Protein AF-A0A2N3FDL1-F1 (afdb_monomer_lite)

pLDDT: mean 94.24, std 5.25, range [59.69, 97.94]

Structure (mmCIF, N/CA/C/O backbone):
data_AF-A0A2N3FDL1-F1
#
_entry.id   AF-A0A2N3FDL1-F1
#
loop_
_atom_site.group_PDB
_atom_site.id
_atom_site.type_symbol
_atom_site.label_atom_id
_atom_site.label_alt_id
_atom_site.label_comp_id
_atom_site.label_asym_id
_atom_site.label_entity_id
_atom_site.label_seq_id
_atom_site.pdbx_PDB_ins_code
_atom_site.Cartn_x
_atom_site.Cartn_y
_atom_site.Cartn_z
_atom_site.occupancy
_atom_site.B_iso_or_equiv
_atom_site.auth_seq_id
_atom_site.auth_comp_id
_atom_site.auth_asym_id
_atom_site.auth_atom_id
_atom_site.pdbx_PDB_model_num
ATOM 1 N N . MET A 1 1 ? 23.597 -13.413 -11.691 1.00 59.69 1 MET A N 1
ATOM 2 C CA . MET A 1 1 ? 22.851 -12.930 -12.874 1.00 59.69 1 MET A CA 1
ATOM 3 C C . MET A 1 1 ? 22.727 -11.421 -12.762 1.00 59.69 1 MET A C 1
ATOM 5 O O . MET A 1 1 ? 22.374 -10.950 -11.689 1.00 59.69 1 MET A O 1
ATOM 9 N N . SER A 1 2 ? 23.093 -10.667 -13.799 1.00 76.81 2 SER A N 1
ATOM 10 C CA . SER A 1 2 ? 22.902 -9.210 -13.810 1.00 76.81 2 SER A CA 1
ATOM 11 C C . SER A 1 2 ? 21.426 -8.902 -14.086 1.00 76.81 2 SER A C 1
ATOM 13 O O . SER A 1 2 ? 20.849 -9.494 -14.992 1.00 76.81 2 SER A O 1
ATOM 15 N N . ASN A 1 3 ? 20.816 -7.995 -13.316 1.00 88.94 3 ASN A N 1
ATOM 16 C CA . ASN A 1 3 ? 19.434 -7.531 -13.527 1.00 88.94 3 ASN A CA 1
ATOM 17 C C . ASN A 1 3 ? 19.330 -6.450 -14.620 1.00 88.94 3 ASN A C 1
ATOM 19 O O . ASN A 1 3 ? 18.302 -5.782 -14.734 1.00 88.94 3 ASN A O 1
ATOM 23 N N . GLU A 1 4 ? 20.394 -6.244 -15.395 1.00 92.38 4 GLU A N 1
ATOM 24 C CA . GLU A 1 4 ? 20.478 -5.231 -16.440 1.00 92.38 4 GLU A CA 1
ATOM 25 C C . GLU A 1 4 ? 20.496 -5.877 -17.823 1.00 92.38 4 GLU A C 1
ATOM 27 O O . GLU A 1 4 ? 21.327 -6.739 -18.113 1.00 92.38 4 GLU A O 1
ATOM 32 N N . ILE A 1 5 ? 19.605 -5.406 -18.689 1.00 93.38 5 ILE A N 1
ATOM 33 C CA . ILE A 1 5 ? 19.421 -5.880 -20.059 1.00 93.38 5 ILE A CA 1
ATOM 34 C C . ILE A 1 5 ? 19.974 -4.810 -21.000 1.00 93.38 5 ILE A C 1
ATOM 36 O O . ILE A 1 5 ? 19.657 -3.626 -20.853 1.00 93.38 5 ILE A O 1
ATOM 40 N N . GLU A 1 6 ? 20.819 -5.203 -21.952 1.00 94.25 6 GLU A N 1
ATOM 41 C CA . GLU A 1 6 ? 21.245 -4.304 -23.025 1.00 94.25 6 GLU A CA 1
ATOM 42 C C . GLU A 1 6 ? 20.069 -4.058 -23.976 1.00 94.25 6 GLU A C 1
ATOM 44 O O . GLU A 1 6 ? 19.493 -4.991 -24.526 1.00 94.25 6 GLU A O 1
ATOM 49 N N . ILE A 1 7 ? 19.699 -2.790 -24.138 1.00 94.50 7 ILE A N 1
ATOM 50 C CA . ILE A 1 7 ? 18.657 -2.349 -25.076 1.00 94.50 7 ILE A CA 1
ATOM 51 C C . ILE A 1 7 ? 19.313 -1.929 -26.400 1.00 94.50 7 ILE A C 1
ATOM 53 O O . ILE A 1 7 ? 18.725 -2.054 -27.469 1.00 94.50 7 ILE A O 1
ATOM 57 N N . GLY A 1 8 ? 20.546 -1.427 -26.322 1.00 94.75 8 GLY A N 1
ATOM 58 C CA . GLY A 1 8 ? 21.393 -1.068 -27.449 1.00 94.75 8 GLY A CA 1
ATOM 59 C C . GLY A 1 8 ? 22.739 -0.545 -26.954 1.00 94.75 8 GLY A 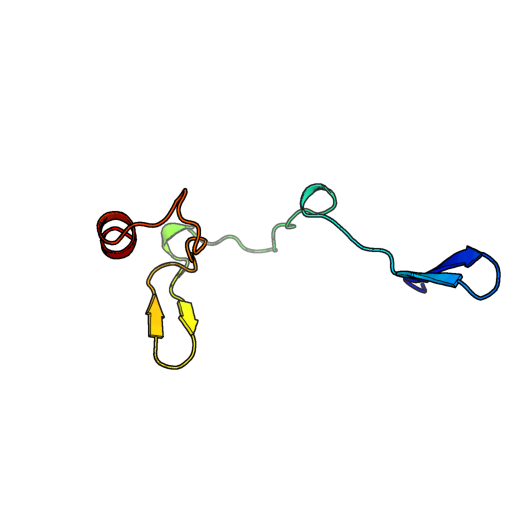C 1
ATOM 60 O O . GLY A 1 8 ? 22.967 -0.434 -25.748 1.00 94.75 8 GLY A O 1
ATOM 61 N N . ARG A 1 9 ? 23.625 -0.167 -27.879 1.00 93.69 9 ARG A N 1
ATOM 62 C CA . ARG A 1 9 ? 24.982 0.285 -27.546 1.00 93.69 9 ARG A CA 1
ATOM 63 C C . ARG A 1 9 ? 24.955 1.441 -26.541 1.00 93.69 9 ARG A C 1
ATOM 65 O O . ARG A 1 9 ? 24.439 2.517 -26.828 1.00 93.69 9 ARG A O 1
ATOM 72 N N . GLY A 1 10 ? 25.535 1.213 -25.365 1.00 94.12 10 GLY A N 1
ATOM 73 C CA . GLY A 1 10 ? 25.584 2.202 -24.283 1.00 94.12 10 GLY A CA 1
ATOM 74 C C . GLY A 1 10 ? 24.244 2.459 -23.581 1.00 94.12 10 GLY A C 1
ATOM 75 O O . GLY A 1 10 ? 24.177 3.343 -22.733 1.00 94.12 10 GLY A O 1
ATOM 76 N N . LYS A 1 11 ? 23.183 1.698 -23.891 1.00 96.12 11 LYS A N 1
ATOM 77 C CA . LYS A 1 11 ? 21.864 1.808 -23.259 1.00 96.12 11 LYS A CA 1
ATOM 78 C C . LYS A 1 11 ? 21.474 0.491 -22.599 1.00 96.12 11 LYS A C 1
ATOM 80 O O . LYS A 1 11 ? 21.248 -0.519 -23.265 1.00 96.12 11 LYS A O 1
ATOM 85 N N . ARG A 1 12 ? 21.338 0.524 -21.276 1.00 95.44 12 ARG A N 1
ATOM 86 C CA . ARG A 1 12 ? 20.922 -0.623 -2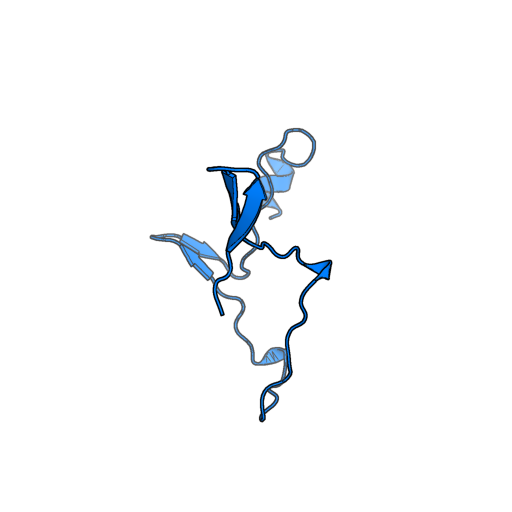0.462 1.00 95.44 12 ARG A CA 1
ATOM 87 C C . ARG A 1 12 ? 19.675 -0.264 -19.665 1.00 95.44 12 ARG A C 1
ATOM 89 O O . ARG A 1 12 ? 19.513 0.882 -19.253 1.00 95.44 12 ARG A O 1
ATOM 96 N N . GLY A 1 13 ? 18.791 -1.234 -19.480 1.00 94.75 13 GLY A N 1
ATOM 97 C CA . GLY A 1 13 ? 17.603 -1.112 -18.641 1.00 94.75 13 GLY A CA 1
ATOM 98 C C . GLY A 1 13 ? 17.662 -2.097 -17.484 1.00 94.75 13 GLY A C 1
ATOM 99 O O . GLY A 1 13 ? 18.098 -3.233 -17.662 1.00 94.75 13 GLY A O 1
ATOM 100 N N . ARG A 1 14 ? 17.206 -1.678 -16.302 1.00 94.56 14 ARG A N 1
ATOM 101 C CA . ARG A 1 14 ? 17.027 -2.582 -15.163 1.00 94.56 14 ARG A CA 1
ATOM 102 C C . ARG A 1 14 ? 15.704 -3.325 -15.313 1.00 94.56 14 ARG A C 1
ATOM 104 O O . ARG A 1 14 ? 14.676 -2.693 -15.545 1.00 94.56 14 ARG A O 1
ATOM 111 N N . ARG A 1 15 ? 15.713 -4.643 -15.118 1.00 93.62 15 ARG A N 1
ATOM 112 C CA . ARG A 1 15 ? 14.480 -5.426 -15.006 1.00 93.62 15 ARG A CA 1
ATOM 113 C C . ARG A 1 15 ? 13.675 -4.940 -13.796 1.00 93.62 15 ARG A C 1
ATOM 115 O O . ARG A 1 15 ? 14.212 -4.848 -12.692 1.00 93.62 15 ARG A O 1
ATOM 122 N N . ALA A 1 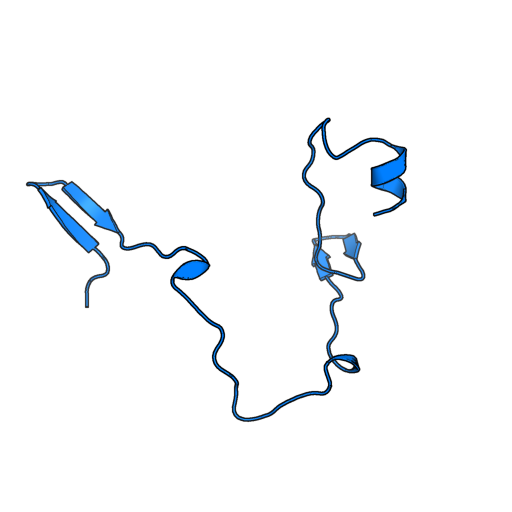16 ? 12.407 -4.625 -14.020 1.00 94.00 16 ALA A N 1
ATOM 123 C CA . ALA A 1 16 ? 11.445 -4.244 -12.995 1.00 94.00 16 ALA A CA 1
ATOM 124 C C . ALA A 1 16 ? 10.279 -5.239 -12.991 1.00 94.00 16 ALA A C 1
ATOM 126 O O . ALA A 1 16 ? 10.138 -6.025 -13.928 1.00 94.00 16 ALA A O 1
ATOM 127 N N . TYR A 1 17 ? 9.485 -5.197 -11.927 1.00 95.44 17 TYR A N 1
ATOM 128 C CA . TYR A 1 17 ? 8.338 -6.071 -11.715 1.00 95.44 17 TYR A CA 1
ATOM 129 C C . TYR A 1 17 ? 7.159 -5.219 -11.247 1.00 95.44 17 TYR A C 1
ATOM 131 O O . TYR A 1 17 ? 7.337 -4.318 -10.423 1.00 95.44 17 TYR A O 1
ATOM 139 N N . SER A 1 18 ? 5.986 -5.493 -11.798 1.00 97.69 18 SER A N 1
ATOM 140 C CA . SER A 1 18 ? 4.696 -5.001 -11.322 1.00 97.69 18 SER A CA 1
ATOM 141 C C . SER A 1 18 ? 4.150 -5.909 -10.213 1.00 97.69 18 SER A C 1
ATOM 143 O O . SER A 1 18 ? 4.732 -6.954 -9.915 1.00 97.69 18 SER A O 1
ATOM 145 N N . PHE A 1 19 ? 3.024 -5.530 -9.601 1.00 96.88 19 PHE A N 1
ATOM 146 C CA . PHE A 1 19 ? 2.337 -6.411 -8.651 1.00 96.88 19 PHE A CA 1
ATOM 147 C C . PHE A 1 19 ? 1.808 -7.692 -9.310 1.00 96.88 19 PHE A C 1
ATOM 149 O O . PHE A 1 19 ? 1.776 -8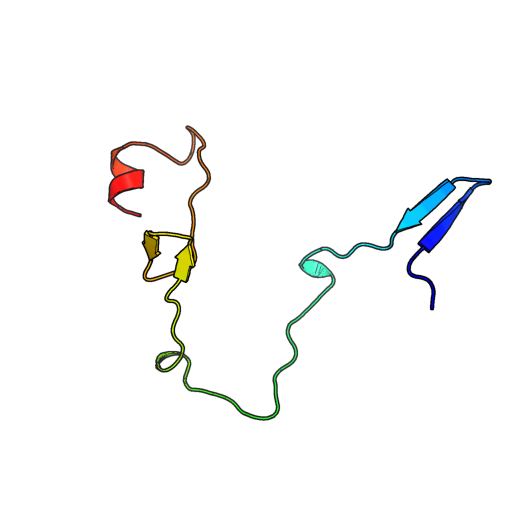.721 -8.647 1.00 96.88 19 PHE A O 1
ATOM 156 N N . ASP A 1 20 ? 1.488 -7.661 -10.607 1.00 97.56 20 ASP A N 1
ATOM 157 C CA . ASP A 1 20 ? 0.992 -8.830 -11.346 1.00 97.56 20 ASP A CA 1
ATOM 158 C C . ASP A 1 20 ? 2.102 -9.846 -11.670 1.00 97.56 20 ASP A C 1
ATOM 160 O O . ASP A 1 20 ? 1.827 -11.004 -11.979 1.00 97.56 20 ASP A O 1
ATOM 164 N N . ASP A 1 21 ? 3.371 -9.434 -11.573 1.00 97.75 21 ASP A N 1
ATOM 165 C CA . ASP A 1 21 ? 4.525 -10.295 -11.849 1.00 97.75 21 ASP A CA 1
ATOM 166 C C . ASP A 1 21 ? 4.969 -11.124 -10.630 1.00 97.75 21 ASP A C 1
ATOM 168 O O . ASP A 1 21 ? 5.866 -11.965 -10.749 1.00 97.75 21 ASP A O 1
ATOM 172 N N . VAL A 1 22 ? 4.409 -10.865 -9.441 1.00 96.50 22 VAL A N 1
ATOM 173 C CA . VAL A 1 22 ? 4.877 -11.449 -8.176 1.00 96.50 22 VAL A CA 1
ATOM 174 C C . VAL A 1 22 ? 3.729 -11.913 -7.283 1.00 96.50 22 VAL A C 1
ATOM 176 O O . VAL A 1 22 ? 2.634 -11.367 -7.294 1.00 96.50 22 VAL A O 1
ATOM 179 N N . ALA A 1 23 ? 4.002 -12.915 -6.448 1.00 97.19 23 ALA A N 1
ATOM 180 C CA . ALA A 1 23 ? 3.069 -13.398 -5.437 1.00 97.19 23 ALA A CA 1
ATOM 181 C C . ALA A 1 23 ? 3.798 -13.678 -4.118 1.00 97.19 23 ALA A C 1
ATOM 183 O O . ALA A 1 23 ? 4.994 -13.981 -4.099 1.00 97.19 23 ALA A O 1
ATOM 184 N N . ILE A 1 24 ? 3.067 -13.595 -3.005 1.00 94.75 24 ILE A N 1
ATOM 185 C CA . ILE A 1 24 ? 3.591 -13.943 -1.682 1.00 94.75 24 ILE A CA 1
ATOM 186 C C . ILE A 1 24 ? 3.567 -15.467 -1.534 1.00 94.75 24 ILE A C 1
ATOM 188 O O . ILE A 1 24 ? 2.531 -16.104 -1.710 1.00 94.75 24 ILE A O 1
ATOM 192 N N . VAL A 1 25 ? 4.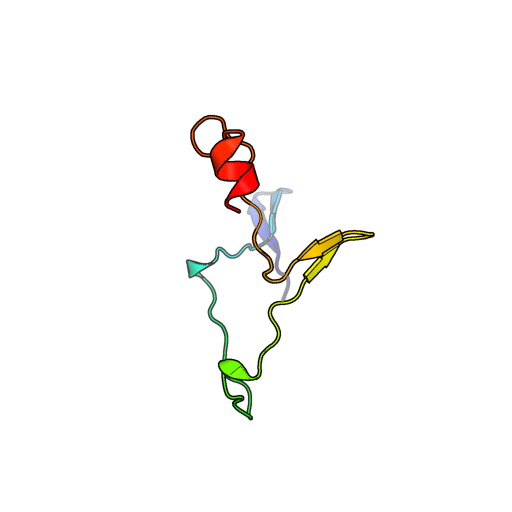710 -16.053 -1.178 1.00 95.75 25 VAL A N 1
ATOM 193 C CA . VAL A 1 25 ? 4.823 -17.492 -0.908 1.00 95.75 25 VAL A CA 1
ATOM 194 C C . VAL A 1 25 ? 4.555 -17.752 0.580 1.00 95.75 25 VAL A C 1
ATOM 196 O O . VAL A 1 25 ? 5.177 -17.096 1.421 1.00 95.75 25 VAL A O 1
ATOM 199 N N . PRO A 1 26 ? 3.676 -18.706 0.941 1.00 93.12 26 PRO A N 1
ATOM 200 C CA . PRO A 1 26 ? 3.455 -19.074 2.334 1.00 93.12 26 PRO A CA 1
ATOM 201 C C . PRO A 1 26 ? 4.744 -19.512 3.036 1.00 93.12 26 PRO A C 1
ATOM 203 O O . PRO A 1 26 ? 5.570 -20.238 2.480 1.00 93.12 26 PRO A O 1
ATOM 206 N N . SER A 1 27 ? 4.902 -19.097 4.293 1.00 91.31 27 SER A N 1
ATOM 207 C CA . SER A 1 27 ? 5.993 -19.572 5.146 1.00 91.31 27 SER A CA 1
ATOM 208 C C . SER A 1 27 ? 5.642 -20.923 5.791 1.00 91.31 27 SER A C 1
ATOM 210 O O . SER A 1 27 ? 4.510 -21.394 5.713 1.00 91.31 27 SER A O 1
ATOM 212 N N . ARG A 1 28 ? 6.600 -21.548 6.491 1.00 89.06 28 ARG A N 1
ATOM 213 C CA . ARG A 1 28 ? 6.389 -22.851 7.154 1.00 89.06 28 ARG A CA 1
ATOM 214 C C . ARG A 1 28 ? 5.325 -22.846 8.258 1.00 89.06 28 ARG A C 1
ATOM 216 O O . ARG A 1 28 ? 4.898 -23.921 8.666 1.00 89.06 28 ARG A O 1
ATOM 223 N N . ARG A 1 29 ? 4.954 -21.684 8.803 1.00 92.81 29 ARG A N 1
ATOM 224 C CA . ARG A 1 29 ? 3.958 -21.564 9.878 1.00 92.81 29 ARG A CA 1
ATOM 225 C C . ARG A 1 29 ? 2.881 -20.569 9.479 1.00 92.81 29 ARG A C 1
ATOM 227 O O . ARG A 1 29 ? 3.185 -19.519 8.915 1.00 92.81 29 ARG A O 1
ATOM 234 N N . THR A 1 30 ? 1.646 -20.895 9.829 1.00 93.31 30 THR A N 1
ATOM 235 C CA . THR A 1 30 ? 0.497 -20.001 9.727 1.00 93.31 30 THR A CA 1
ATOM 236 C C . THR A 1 30 ? 0.217 -19.355 11.081 1.00 93.31 30 THR A C 1
ATOM 238 O O . THR A 1 30 ? 0.596 -19.875 12.136 1.00 93.31 30 THR A O 1
ATOM 241 N N . ARG A 1 31 ? -0.408 -18.182 11.042 1.00 93.00 31 ARG A N 1
ATOM 242 C CA . ARG A 1 31 ? -0.985 -17.499 12.199 1.00 93.00 31 ARG A CA 1
ATOM 243 C C . ARG A 1 31 ? -2.452 -17.254 11.914 1.00 93.00 31 ARG A C 1
ATOM 245 O O . ARG A 1 31 ? -2.828 -17.156 10.746 1.00 93.00 31 ARG A O 1
ATOM 252 N N . ASP A 1 32 ? -3.243 -17.189 12.973 1.00 95.81 32 ASP A N 1
ATOM 253 C CA . ASP A 1 32 ? -4.605 -16.707 12.856 1.00 95.81 32 ASP A CA 1
ATOM 254 C C . ASP A 1 32 ? -4.557 -15.246 12.363 1.00 95.81 32 ASP A C 1
ATOM 256 O O . ASP A 1 32 ? -3.791 -14.454 12.924 1.00 95.81 32 ASP A O 1
ATOM 260 N N . PRO A 1 33 ? -5.291 -14.866 11.302 1.00 94.50 33 PRO A N 1
ATOM 261 C CA . PRO A 1 33 ? -5.333 -13.482 10.842 1.00 94.50 33 PRO A CA 1
ATOM 262 C C . PRO A 1 33 ? -5.774 -12.487 11.925 1.00 94.50 33 PRO A C 1
ATOM 264 O O . PRO A 1 33 ? -5.351 -11.336 11.879 1.00 94.50 33 PRO A O 1
ATOM 267 N N . GLN A 1 34 ? -6.587 -12.914 12.898 1.00 96.19 34 GLN A N 1
ATOM 268 C CA . GLN A 1 34 ? -7.018 -12.079 14.022 1.00 96.19 34 GLN A CA 1
ATOM 269 C C . GLN A 1 34 ? -5.876 -11.766 15.006 1.00 96.19 34 GLN A C 1
ATOM 271 O O . GLN A 1 34 ? -5.947 -10.766 15.717 1.00 96.19 34 GLN A O 1
ATOM 276 N N . ASP A 1 35 ? -4.807 -12.569 15.010 1.00 96.06 35 ASP A N 1
ATOM 277 C CA . ASP A 1 35 ? -3.629 -12.369 15.866 1.00 96.06 35 ASP A CA 1
ATOM 278 C C . ASP A 1 35 ? -2.563 -11.461 15.217 1.00 96.06 35 ASP A C 1
ATOM 280 O O . ASP A 1 35 ? -1.504 -11.212 15.803 1.00 96.06 35 ASP A O 1
ATOM 284 N N . VAL A 1 36 ? -2.787 -10.990 13.984 1.00 95.38 36 VAL A N 1
ATOM 285 C CA . VAL A 1 36 ? -1.832 -10.154 13.243 1.00 95.38 36 VAL A CA 1
ATOM 286 C C . VAL A 1 36 ? -2.120 -8.677 13.499 1.00 95.38 36 VAL A C 1
ATOM 288 O O . VAL A 1 36 ? -3.184 -8.168 13.160 1.00 95.38 36 VAL A O 1
ATOM 291 N N . SER A 1 37 ? -1.140 -7.957 14.049 1.00 96.88 37 SER A N 1
ATOM 292 C CA . SER A 1 37 ? -1.243 -6.504 14.212 1.00 96.88 37 SER A CA 1
ATOM 293 C C . SER A 1 37 ? -1.108 -5.784 12.870 1.00 96.88 37 SER A C 1
ATOM 295 O O . SER A 1 37 ? -0.137 -5.999 12.140 1.00 96.88 37 SER A O 1
ATOM 297 N N . LEU A 1 38 ? -2.055 -4.888 12.589 1.00 97.25 38 LEU A N 1
ATOM 298 C CA . LEU A 1 38 ? -2.006 -3.941 11.471 1.00 97.25 38 LEU A CA 1
ATOM 299 C C . LEU A 1 38 ? -1.493 -2.555 11.897 1.00 97.25 38 LEU A C 1
ATOM 301 O O . LEU A 1 38 ? -1.379 -1.664 11.058 1.00 97.25 38 LEU A O 1
ATOM 305 N N . ALA A 1 39 ? -1.162 -2.372 13.180 1.00 97.75 39 ALA A N 1
ATOM 306 C CA . ALA A 1 39 ? -0.763 -1.076 13.707 1.00 97.75 39 ALA A CA 1
ATOM 307 C C . ALA A 1 39 ? 0.488 -0.546 12.996 1.00 97.75 39 ALA A C 1
ATOM 309 O O . ALA A 1 39 ? 1.483 -1.257 12.816 1.00 97.75 39 ALA A O 1
ATOM 310 N N . TRP A 1 40 ? 0.453 0.732 12.639 1.00 97.94 40 TRP A N 1
ATOM 311 C CA . TRP A 1 40 ? 1.509 1.395 11.896 1.00 97.94 40 TRP A CA 1
ATOM 312 C C . TRP A 1 40 ? 1.934 2.683 12.588 1.00 97.94 40 TRP A C 1
ATOM 314 O O . TRP A 1 40 ? 1.106 3.499 12.987 1.00 97.94 40 TRP A O 1
ATOM 324 N N . GLN A 1 41 ? 3.246 2.866 12.735 1.00 97.81 41 GLN A N 1
ATOM 325 C CA . GLN A 1 41 ? 3.826 4.083 13.284 1.00 97.81 41 GLN A CA 1
ATOM 326 C C . GLN A 1 41 ? 4.671 4.777 12.218 1.00 97.81 41 GLN A C 1
ATOM 328 O O . GLN A 1 41 ? 5.582 4.171 11.649 1.00 97.81 41 GLN A O 1
ATOM 333 N N . ILE A 1 42 ? 4.390 6.060 11.999 1.00 96.88 42 ILE A N 1
ATOM 334 C CA . ILE A 1 42 ? 5.204 6.951 11.174 1.00 96.88 42 ILE A CA 1
ATOM 335 C C . ILE A 1 42 ? 5.590 8.137 12.040 1.00 96.88 42 ILE A C 1
ATOM 337 O O . ILE A 1 42 ? 4.735 8.949 12.390 1.00 96.88 42 ILE A O 1
ATOM 341 N N . ASP A 1 43 ? 6.876 8.243 12.368 1.00 96.69 43 ASP A N 1
ATOM 342 C CA . ASP A 1 43 ? 7.378 9.314 13.229 1.00 96.69 43 ASP A CA 1
ATOM 343 C C . ASP A 1 43 ? 6.568 9.384 14.548 1.00 96.69 43 ASP A C 1
ATOM 345 O O . ASP A 1 43 ? 6.500 8.390 15.287 1.00 96.69 43 ASP A O 1
ATOM 349 N N . ALA A 1 44 ? 5.917 10.518 14.818 1.00 96.69 44 ALA A N 1
ATOM 350 C CA . ALA A 1 44 ? 5.080 10.755 15.988 1.00 96.69 44 ALA A CA 1
ATOM 351 C C . ALA A 1 44 ? 3.633 10.234 15.858 1.00 96.69 44 ALA A C 1
ATOM 353 O O . ALA A 1 44 ? 2.894 10.248 16.843 1.00 96.69 44 ALA A O 1
ATOM 354 N N . PHE A 1 45 ? 3.207 9.781 14.676 1.00 96.19 45 PHE A N 1
ATOM 355 C CA . PHE A 1 45 ? 1.830 9.362 14.412 1.00 96.19 45 PHE A CA 1
ATOM 356 C C . PHE A 1 45 ? 1.660 7.848 14.537 1.00 96.19 45 PHE A C 1
ATOM 358 O O . PHE A 1 45 ? 2.508 7.072 14.089 1.00 96.19 45 PHE A O 1
ATOM 365 N N . ARG A 1 46 ? 0.536 7.431 15.127 1.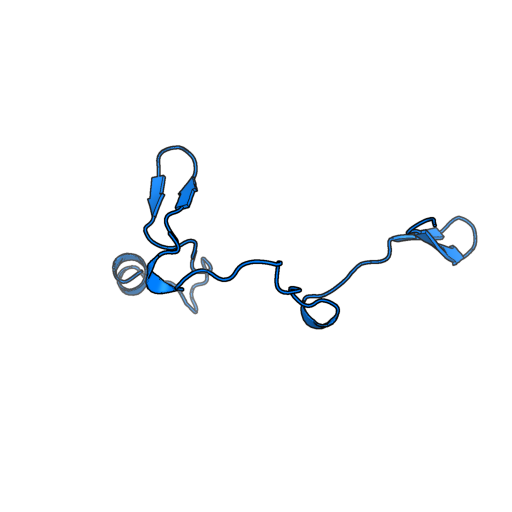00 96.88 46 ARG A N 1
ATOM 366 C CA . ARG A 1 46 ? 0.128 6.027 15.250 1.00 96.88 46 ARG A CA 1
ATOM 367 C C . ARG A 1 46 ? -1.233 5.819 14.603 1.00 96.88 46 ARG A C 1
ATOM 369 O O . ARG A 1 46 ? -2.159 6.573 14.884 1.00 96.88 46 ARG A O 1
ATOM 376 N N . PHE A 1 47 ? -1.317 4.780 13.785 1.00 96.56 47 PHE A N 1
ATOM 377 C CA . PHE A 1 47 ? -2.503 4.376 13.043 1.00 96.56 47 PHE A CA 1
ATOM 378 C C . PHE A 1 47 ? -2.819 2.912 13.338 1.00 96.56 47 PHE A C 1
ATOM 380 O O . PHE A 1 47 ? -1.903 2.099 13.494 1.00 96.56 47 PHE A O 1
ATOM 387 N N . ASP A 1 48 ? -4.102 2.564 13.366 1.00 96.06 48 ASP A N 1
ATOM 388 C CA . ASP A 1 48 ? -4.537 1.183 13.602 1.00 96.06 48 ASP A CA 1
ATOM 389 C C . ASP A 1 48 ? -4.342 0.288 12.369 1.00 96.06 48 ASP A C 1
ATOM 391 O O . ASP A 1 48 ? -4.160 -0.922 12.505 1.00 96.06 48 ASP A O 1
ATOM 395 N N . ILE A 1 49 ? -4.339 0.882 11.168 1.00 96.00 49 ILE A N 1
ATOM 396 C CA . ILE A 1 49 ? -4.120 0.202 9.885 1.00 96.00 49 ILE A CA 1
ATOM 397 C C . ILE A 1 49 ? -3.148 0.999 8.993 1.00 96.00 49 ILE A C 1
ATOM 399 O O . ILE A 1 49 ? -3.118 2.230 9.066 1.00 96.00 49 ILE A O 1
ATOM 403 N N . PRO A 1 50 ? -2.367 0.346 8.108 1.00 96.62 50 PRO A N 1
ATOM 404 C CA . PRO A 1 50 ? -1.346 1.002 7.294 1.00 96.62 50 PRO A CA 1
ATOM 405 C C . PRO A 1 50 ? -1.927 1.535 5.972 1.00 96.62 50 PRO A C 1
ATOM 407 O O . PRO A 1 50 ? -1.481 1.154 4.889 1.00 96.62 50 PRO A O 1
ATOM 410 N N . ILE A 1 51 ? -2.962 2.376 6.044 1.00 94.94 51 ILE A N 1
ATOM 411 C CA . ILE A 1 51 ? -3.654 2.926 4.868 1.00 94.94 51 ILE A CA 1
ATOM 412 C C . ILE A 1 51 ? -3.597 4.452 4.904 1.00 94.94 51 ILE A C 1
ATOM 414 O O . ILE A 1 51 ? -3.895 5.070 5.919 1.00 94.94 51 ILE A O 1
ATOM 418 N N . ILE A 1 52 ? -3.243 5.060 3.768 1.00 93.94 52 ILE A N 1
ATOM 419 C CA . ILE A 1 52 ? -3.342 6.505 3.541 1.00 93.94 52 ILE A CA 1
ATOM 420 C C . ILE A 1 52 ? -4.172 6.718 2.285 1.00 93.94 52 ILE A C 1
ATOM 422 O O . ILE A 1 52 ? -3.905 6.119 1.241 1.00 93.94 52 ILE A O 1
ATOM 426 N N . ALA A 1 53 ? -5.165 7.591 2.376 1.00 94.56 53 ALA A N 1
ATOM 427 C CA . ALA A 1 53 ? -5.932 7.995 1.216 1.00 94.56 53 ALA A CA 1
ATOM 428 C C . ALA A 1 53 ? -5.160 9.019 0.376 1.00 94.56 53 ALA A C 1
ATOM 430 O O . ALA A 1 53 ? -4.489 9.915 0.892 1.00 94.56 53 ALA A O 1
ATOM 431 N N . ALA A 1 54 ? -5.273 8.892 -0.942 1.00 96.31 54 ALA A N 1
ATOM 432 C CA . ALA A 1 54 ? -4.633 9.813 -1.864 1.00 96.31 54 ALA A CA 1
ATOM 433 C C . ALA A 1 54 ? -5.195 11.241 -1.685 1.00 96.31 54 ALA A C 1
ATOM 435 O O . ALA A 1 54 ? -6.415 11.403 -1.587 1.00 96.31 54 ALA A O 1
ATOM 436 N N . PRO A 1 55 ? -4.344 12.283 -1.688 1.00 95.25 55 PRO A N 1
ATOM 437 C CA . PRO A 1 55 ? -4.769 13.668 -1.497 1.00 95.25 55 PRO A CA 1
ATOM 438 C C . PRO A 1 55 ? -5.329 14.253 -2.805 1.00 95.25 55 PRO A C 1
ATOM 440 O O . PRO A 1 55 ? -4.767 15.182 -3.379 1.00 95.25 55 PRO A O 1
ATOM 443 N N . MET A 1 56 ? -6.410 13.661 -3.311 1.00 97.12 56 MET A N 1
ATOM 444 C CA . MET A 1 56 ? -7.069 14.056 -4.558 1.00 97.12 56 MET A CA 1
ATOM 445 C C . MET A 1 56 ? -8.453 14.625 -4.257 1.00 97.12 56 MET A C 1
ATOM 447 O O . MET A 1 56 ? -9.174 14.061 -3.442 1.00 97.12 56 MET A O 1
ATOM 451 N N . ASP A 1 57 ? -8.855 15.686 -4.951 1.00 95.00 57 ASP A N 1
ATOM 452 C CA . ASP A 1 57 ? -10.184 16.312 -4.838 1.00 95.00 57 ASP A CA 1
ATOM 453 C C . ASP A 1 57 ? -11.347 15.357 -5.164 1.00 95.00 57 ASP A C 1
ATOM 455 O O . ASP A 1 57 ? -12.438 15.480 -4.613 1.00 95.00 57 ASP A O 1
ATOM 459 N N . SER A 1 58 ? -11.095 14.361 -6.012 1.00 95.00 58 SER A N 1
ATOM 460 C CA . SER A 1 58 ? -12.038 13.290 -6.352 1.00 95.00 58 SER A CA 1
ATOM 461 C C . SER A 1 58 ? -12.276 12.271 -5.231 1.00 95.00 58 SER A C 1
ATOM 463 O O . SER A 1 58 ? -13.250 11.524 -5.293 1.00 95.00 58 SER A O 1
ATOM 465 N N . VAL A 1 59 ? -11.403 12.219 -4.220 1.00 93.44 59 VAL A N 1
ATOM 466 C CA . VAL A 1 59 ? -11.444 11.217 -3.136 1.00 93.44 59 VAL A CA 1
ATOM 467 C C . VAL A 1 59 ? -11.516 11.870 -1.755 1.00 93.44 59 VAL A C 1
ATOM 469 O O . VAL A 1 59 ? -12.080 11.287 -0.831 1.00 93.44 59 VAL A O 1
ATOM 472 N N . MET A 1 60 ? -10.958 13.073 -1.600 1.00 96.44 60 MET A N 1
ATOM 473 C CA . MET A 1 60 ? -10.702 13.693 -0.310 1.00 96.44 60 MET A CA 1
ATOM 474 C C . MET A 1 60 ? -11.436 15.023 -0.135 1.00 96.44 60 MET A C 1
ATOM 476 O O . MET A 1 60 ? -11.190 16.009 -0.823 1.00 96.44 60 MET A O 1
ATOM 480 N N . SER A 1 61 ? -12.288 15.053 0.878 1.00 95.75 61 SER A N 1
ATOM 481 C CA . SER A 1 61 ? -12.965 16.212 1.446 1.00 95.75 61 SER A CA 1
ATOM 482 C C . SER A 1 61 ? -12.766 16.208 2.970 1.00 95.75 61 SER A C 1
ATOM 484 O O . SER A 1 61 ? -12.353 15.189 3.530 1.00 95.75 61 SER A O 1
ATOM 486 N N . PRO A 1 62 ? -13.079 17.300 3.691 1.00 95.94 62 PRO A N 1
ATOM 487 C CA . PRO A 1 62 ? -12.972 17.306 5.149 1.00 95.94 62 PRO A CA 1
ATOM 488 C C . PRO A 1 62 ? -13.756 16.173 5.827 1.00 95.94 62 PRO A C 1
ATOM 490 O O . PRO A 1 62 ? -13.275 15.590 6.791 1.00 95.94 62 PRO A O 1
ATOM 493 N N . SER A 1 63 ? -14.937 15.818 5.311 1.00 95.81 63 SER A N 1
ATOM 494 C CA . SER A 1 63 ? -15.740 14.729 5.876 1.00 95.81 63 SER A CA 1
ATOM 495 C C . SER A 1 63 ? -15.099 13.358 5.660 1.00 95.81 63 SER A C 1
ATOM 497 O O . SER A 1 63 ? -15.080 12.550 6.585 1.00 95.81 63 SER A O 1
ATOM 499 N N . THR A 1 64 ? -14.537 13.093 4.478 1.00 95.38 64 THR A N 1
ATOM 500 C CA . THR A 1 64 ? -13.852 11.818 4.206 1.00 95.38 64 THR A CA 1
ATOM 501 C C . THR A 1 64 ? -12.525 11.713 4.952 1.00 95.38 64 THR A C 1
ATOM 503 O O . THR A 1 64 ? -12.153 10.615 5.337 1.00 95.38 64 THR A O 1
ATOM 506 N N . ALA A 1 65 ? -11.837 12.832 5.202 1.00 94.31 65 ALA A N 1
ATOM 507 C CA . ALA A 1 65 ? -10.612 12.856 6.002 1.00 94.31 65 ALA A CA 1
ATOM 508 C C . ALA A 1 65 ? -10.860 12.521 7.481 1.00 94.31 65 ALA A C 1
ATOM 510 O O . ALA A 1 65 ? -9.990 11.949 8.118 1.00 94.31 65 ALA A O 1
ATOM 511 N N . ILE A 1 66 ? -12.028 12.888 8.024 1.00 94.62 66 ILE A N 1
ATOM 512 C CA . ILE A 1 66 ? -12.427 12.562 9.405 1.00 94.62 66 ILE A CA 1
ATOM 513 C C . ILE A 1 66 ? -12.881 11.102 9.527 1.00 94.62 66 ILE A C 1
ATOM 515 O O . ILE A 1 66 ? -12.732 10.497 10.583 1.00 94.62 66 ILE A O 1
ATOM 519 N N . ALA A 1 67 ? -13.503 10.565 8.475 1.00 92.31 67 ALA A N 1
ATOM 520 C CA . ALA A 1 67 ? -14.014 9.196 8.466 1.00 92.31 67 ALA A CA 1
ATOM 521 C C . ALA A 1 67 ? -12.919 8.132 8.279 1.00 92.31 67 ALA A C 1
ATOM 523 O O . ALA A 1 67 ? -13.165 6.967 8.589 1.00 92.31 67 ALA A O 1
ATOM 524 N N . LEU A 1 68 ? -11.773 8.529 7.719 1.00 84.81 68 LEU A N 1
ATOM 525 C CA . LEU A 1 68 ? -10.589 7.695 7.522 1.00 84.81 68 LEU A CA 1
ATOM 526 C C . LEU A 1 68 ? -9.779 7.582 8.818 1.00 84.81 68 LEU A C 1
ATOM 528 O O . LEU A 1 68 ? -9.325 6.454 9.101 1.00 84.81 68 LEU A O 1
#

Radius of gyration: 20.25 Å; chains: 1; bounding box: 41×40×44 Å

Sequence (68 aa):
MSNEIEIGRGKRGRRAYSFDDVAIVPSRRTRDPQDVSLAWQIDAFRFDIPIIAAPMDSVMSPSTAIAL

Foldseek 3Di:
DAQWDDPDDVDIDGDDDDPVRDDDDDDPDDDDPVPDFQWDDDPPDIDRHPDDDDPDPVQDDPVNVVVD

Secondary structure (DSSP, 8-state):
--SEEEEETTEEEE----GGG--PPPPS----GGG----EEETTEEESSS------TTT--HHHHHH-